Protein AF-A0A4R6H0V9-F1 (afdb_monomer)

Radius of gyration: 11.61 Å; Cα contacts (8 Å, |Δi|>4): 44; chains: 1; bounding box: 26×36×25 Å

Secondary struc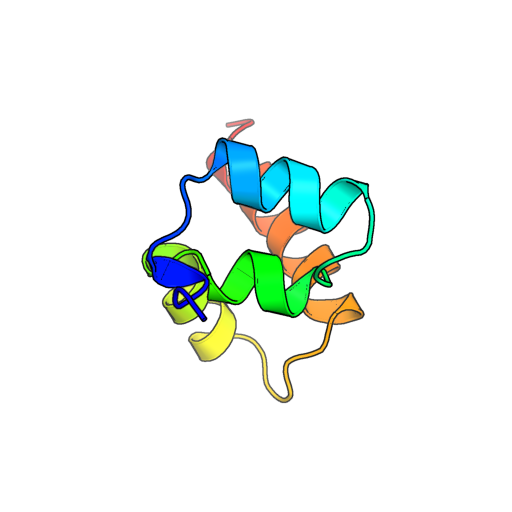ture (DSSP, 8-state):
---GGGS-HHHHHHHHHTTSS-HHHHHHTSHHHHHHHHHH-SS--HHHHHHHHHHHHHHHT--

Foldseek 3Di:
DPQLLPDDLVVLVVCCVVVVDALQSSQCSDPVSVVVCVVPDDPDDRVVSVVVVVVVCVVPPVD

pLDDT: mean 91.24, std 10.54, range [49.25, 97.75]

Solvent-accessible surface area (backbone atoms only — not comparable to full-atom values): 3752 Å² total; per-residue (Å²): 130,86,58,63,67,76,52,56,68,73,57,48,51,51,33,38,78,72,64,77,36,49,50,34,59,53,44,58,32,36,67,76,57,27,57,55,48,63,74,73,48,83,82,84,41,45,70,61,36,45,53,49,50,56,51,51,47,59,66,73,72,74,115

Sequence (63 aa):
MKELKQIPYDELVQMNQNGQIDDLQFLLAQEDLADSFLAEVKNPNPDNAREWLSNYENENLYT

Mean predicted aligned error: 3.75 Å

Organism: NCBI:txid655355

Structure (mmCIF, N/CA/C/O backbone):
data_AF-A0A4R6H0V9-F1
#
_entry.id   AF-A0A4R6H0V9-F1
#
loop_
_atom_site.group_PDB
_atom_site.id
_atom_site.type_symbol
_atom_site.label_atom_id
_atom_site.label_alt_id
_atom_site.label_comp_id
_atom_site.label_asym_id
_atom_site.label_entity_id
_atom_site.label_seq_id
_atom_site.pdbx_PDB_ins_code
_atom_site.Cartn_x
_atom_site.Cartn_y
_atom_site.Cartn_z
_ato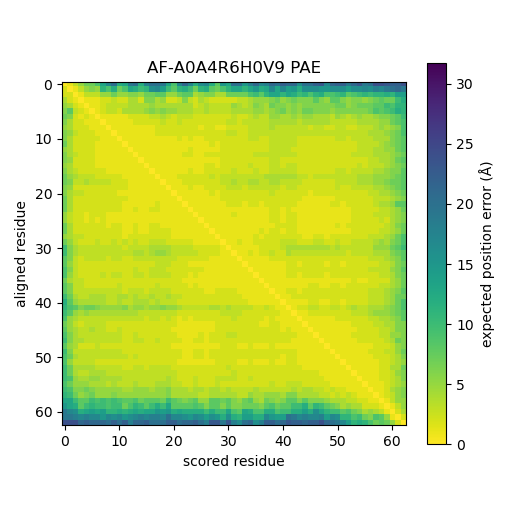m_site.occupancy
_atom_site.B_iso_or_equiv
_atom_site.auth_seq_id
_atom_site.auth_comp_id
_atom_site.auth_asym_id
_atom_site.auth_atom_id
_atom_site.pdbx_PDB_model_num
ATOM 1 N N . MET A 1 1 ? -4.575 -22.662 2.839 1.00 52.97 1 MET A N 1
ATOM 2 C CA . MET A 1 1 ? -4.758 -21.220 3.110 1.00 52.97 1 MET A CA 1
ATOM 3 C C . MET A 1 1 ? -5.390 -20.620 1.868 1.00 52.97 1 MET A C 1
ATOM 5 O O . MET A 1 1 ? -4.970 -21.016 0.789 1.00 52.97 1 MET A O 1
ATOM 9 N N . LYS A 1 2 ? -6.425 -19.778 1.992 1.00 60.28 2 LYS A N 1
ATOM 10 C CA . LYS A 1 2 ? -6.916 -19.010 0.836 1.00 60.28 2 LYS A CA 1
ATOM 11 C C . LYS A 1 2 ? -5.797 -18.064 0.396 1.00 60.28 2 LYS A C 1
ATOM 13 O O . LYS A 1 2 ? -5.091 -17.536 1.253 1.00 60.28 2 LYS A O 1
ATOM 18 N N . GLU A 1 3 ? -5.603 -17.897 -0.904 1.00 84.62 3 GLU A N 1
ATOM 19 C CA . GLU A 1 3 ? -4.680 -16.883 -1.416 1.00 84.62 3 GLU A CA 1
ATOM 20 C C . GLU A 1 3 ? -5.235 -15.495 -1.077 1.00 84.62 3 GLU A C 1
ATOM 22 O O . GLU A 1 3 ? -6.442 -15.290 -1.196 1.00 84.62 3 GLU A O 1
ATOM 27 N N . LEU A 1 4 ? -4.382 -14.547 -0.666 1.00 87.75 4 LEU A N 1
ATOM 28 C CA . LEU A 1 4 ? -4.824 -13.193 -0.284 1.00 87.75 4 LEU A CA 1
ATOM 29 C C . LEU A 1 4 ? -5.641 -12.515 -1.399 1.00 87.75 4 LEU A C 1
ATOM 31 O O . LEU A 1 4 ? -6.622 -11.843 -1.112 1.00 87.75 4 LEU A O 1
ATOM 35 N N . LYS A 1 5 ? -5.313 -12.795 -2.667 1.00 87.06 5 LYS A N 1
ATOM 36 C CA . LYS A 1 5 ? -6.028 -12.302 -3.857 1.00 87.06 5 LYS A CA 1
ATOM 37 C C . LYS A 1 5 ? -7.488 -12.771 -3.974 1.00 87.06 5 LYS A C 1
ATOM 39 O O . LYS A 1 5 ? -8.242 -12.236 -4.773 1.00 87.06 5 LYS A O 1
ATOM 44 N N . GLN A 1 6 ? -7.887 -13.795 -3.218 1.00 90.19 6 GLN A N 1
ATOM 45 C CA . GLN A 1 6 ? -9.250 -14.348 -3.216 1.00 90.19 6 GLN A CA 1
ATOM 46 C C . GLN A 1 6 ? -10.070 -13.881 -2.001 1.00 90.19 6 GLN A C 1
ATOM 48 O O . GLN A 1 6 ? -11.212 -14.315 -1.823 1.00 90.19 6 GLN A O 1
ATOM 53 N N . ILE A 1 7 ? -9.480 -13.061 -1.126 1.00 92.38 7 ILE A N 1
ATOM 54 C CA . ILE A 1 7 ? -10.129 -12.537 0.075 1.00 92.38 7 ILE A CA 1
ATOM 55 C C . ILE A 1 7 ? -10.893 -11.256 -0.300 1.00 92.38 7 ILE A C 1
ATOM 57 O O . ILE A 1 7 ? -10.335 -10.407 -0.996 1.00 92.38 7 ILE A O 1
ATOM 61 N N . PRO A 1 8 ? -12.159 -11.092 0.129 1.00 94.69 8 PRO A N 1
ATOM 62 C CA . PRO A 1 8 ? -12.900 -9.854 -0.088 1.00 94.69 8 PRO A CA 1
ATOM 63 C C . PRO A 1 8 ? -12.146 -8.635 0.449 1.00 94.69 8 PRO A C 1
ATOM 65 O O . PRO A 1 8 ? -11.529 -8.703 1.511 1.00 94.69 8 PRO A O 1
ATOM 68 N N . TYR A 1 9 ? -12.256 -7.503 -0.246 1.00 92.88 9 TYR A N 1
ATOM 69 C CA . TYR A 1 9 ? -11.564 -6.267 0.128 1.00 92.88 9 TYR A CA 1
ATOM 70 C C . TYR A 1 9 ? -11.802 -5.862 1.593 1.00 92.88 9 TYR A C 1
ATOM 72 O O . TYR A 1 9 ? -10.849 -5.582 2.314 1.00 92.88 9 TYR A O 1
ATOM 80 N N . ASP A 1 10 ? -13.048 -5.924 2.069 1.00 95.69 10 ASP A N 1
ATOM 81 C CA . ASP A 1 10 ? -13.383 -5.572 3.457 1.00 95.69 10 ASP A CA 1
ATOM 82 C C . ASP A 1 10 ? -12.650 -6.449 4.488 1.00 95.69 10 ASP A C 1
ATOM 84 O O . ASP A 1 10 ? -12.255 -5.971 5.552 1.00 95.69 10 ASP A O 1
ATOM 88 N N . GLU A 1 11 ? -12.428 -7.729 4.173 1.00 96.12 11 GLU A N 1
ATOM 89 C CA . GLU A 1 11 ? -11.677 -8.650 5.032 1.00 96.12 11 GLU A CA 1
ATOM 90 C C . GLU A 1 11 ? -10.170 -8.351 4.962 1.00 96.12 11 GLU A C 1
ATOM 92 O O . GLU A 1 11 ? -9.511 -8.325 6.000 1.00 96.12 11 GLU A O 1
ATOM 97 N N . LEU A 1 12 ? -9.631 -8.009 3.784 1.00 95.56 12 LEU A N 1
ATOM 98 C CA . LEU A 1 12 ? -8.243 -7.546 3.640 1.00 95.56 12 LEU A CA 1
ATOM 99 C C . LEU A 1 12 ? -7.971 -6.272 4.453 1.00 95.56 12 LEU A C 1
ATOM 101 O O . LEU A 1 12 ? -6.937 -6.179 5.116 1.00 95.56 12 LEU A O 1
ATOM 105 N N . VAL A 1 13 ? -8.903 -5.313 4.454 1.00 95.25 13 VAL A N 1
ATOM 106 C CA . VAL A 1 13 ? -8.798 -4.082 5.254 1.00 95.25 13 VAL A CA 1
ATOM 107 C C . VAL A 1 13 ? -8.733 -4.414 6.741 1.00 95.25 13 VAL A C 1
ATOM 109 O O . VAL A 1 13 ? -7.859 -3.908 7.446 1.00 95.25 13 VAL A O 1
ATOM 112 N N . GLN A 1 14 ? -9.613 -5.296 7.224 1.00 97.62 14 GLN A N 1
ATOM 113 C CA . GLN A 1 14 ? -9.597 -5.731 8.622 1.00 97.62 14 GLN A CA 1
ATOM 114 C C . GLN A 1 14 ? -8.280 -6.425 8.988 1.00 97.62 14 GLN A C 1
ATOM 116 O O . GLN A 1 14 ? -7.722 -6.136 10.047 1.00 97.62 14 GLN A O 1
ATOM 121 N N . MET A 1 15 ? -7.770 -7.292 8.108 1.00 97.12 15 MET A N 1
ATOM 122 C CA . MET A 1 15 ? -6.497 -7.994 8.291 1.00 97.12 15 MET A CA 1
ATOM 123 C C . MET A 1 15 ? -5.284 -7.049 8.299 1.00 97.12 15 MET A C 1
ATOM 125 O O . MET A 1 15 ? -4.316 -7.310 9.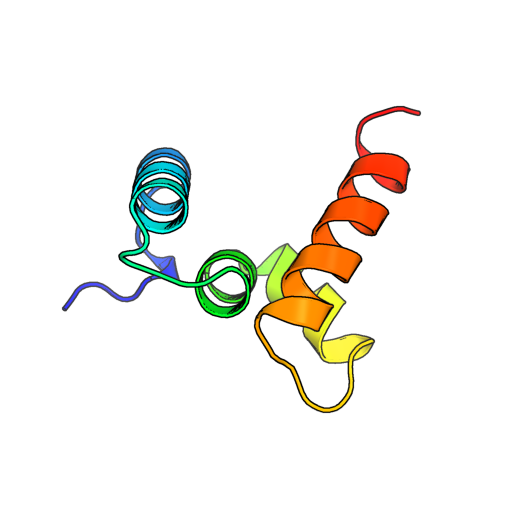007 1.00 97.12 15 MET A O 1
ATOM 129 N N . ASN A 1 16 ? -5.299 -5.955 7.533 1.00 96.25 16 ASN A N 1
ATOM 130 C CA . ASN A 1 16 ? -4.230 -4.954 7.613 1.00 96.25 16 ASN A CA 1
ATOM 131 C C . ASN A 1 16 ? -4.343 -4.157 8.929 1.00 96.25 16 ASN A C 1
ATOM 133 O O . ASN A 1 16 ? -3.403 -4.076 9.717 1.00 96.25 16 ASN A O 1
ATOM 137 N N . GLN A 1 17 ? -5.541 -3.658 9.251 1.00 95.56 17 GLN A N 1
ATOM 138 C CA . GLN A 1 17 ? -5.780 -2.839 10.448 1.00 95.56 17 GLN A CA 1
ATOM 139 C C . GLN A 1 17 ? -5.475 -3.556 11.770 1.00 95.56 17 GLN A C 1
ATOM 141 O O . GLN A 1 17 ? -5.119 -2.908 12.755 1.00 95.56 17 GLN A O 1
ATOM 146 N N . ASN A 1 18 ? -5.623 -4.880 11.814 1.00 96.94 18 ASN A N 1
ATOM 147 C CA . ASN A 1 18 ? -5.304 -5.685 12.991 1.00 96.94 18 ASN A CA 1
ATOM 148 C C . ASN A 1 18 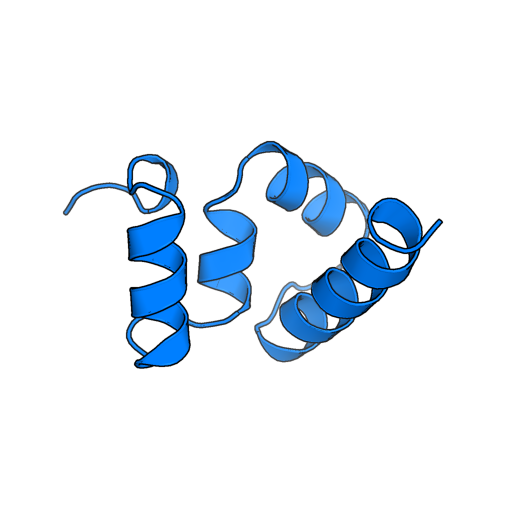? -3.867 -6.250 12.987 1.00 96.94 18 ASN A C 1
ATOM 150 O O . ASN A 1 18 ? -3.497 -6.961 13.923 1.00 96.94 18 ASN A O 1
ATOM 154 N N . GLY A 1 19 ? -3.066 -5.933 11.963 1.00 95.81 19 GLY A N 1
ATOM 155 C CA . GLY A 1 19 ? -1.675 -6.358 11.825 1.00 95.81 19 GLY A CA 1
ATOM 156 C C . GLY A 1 19 ? -1.482 -7.825 11.427 1.00 95.81 19 GLY A C 1
ATOM 157 O O . GLY A 1 19 ? -0.390 -8.359 11.620 1.00 95.81 19 GLY A O 1
ATOM 158 N N . GLN A 1 20 ? -2.513 -8.504 10.910 1.00 97.38 20 GLN A N 1
ATOM 159 C CA . GLN A 1 20 ? -2.387 -9.862 10.363 1.00 97.38 20 GLN A CA 1
ATOM 160 C C . GLN A 1 20 ? -1.647 -9.894 9.021 1.00 97.38 20 GLN A C 1
ATOM 162 O O . GLN A 1 20 ? -1.020 -10.908 8.708 1.00 97.38 20 GLN A O 1
ATOM 167 N N . ILE A 1 21 ? -1.738 -8.819 8.239 1.00 97.06 21 ILE A N 1
ATOM 168 C CA . ILE A 1 21 ? -0.957 -8.594 7.020 1.00 97.06 21 ILE A CA 1
ATOM 169 C C . ILE A 1 21 ? -0.355 -7.192 7.055 1.00 97.06 21 ILE A C 1
ATOM 171 O O . ILE A 1 21 ? -0.919 -6.297 7.680 1.00 97.06 21 ILE A O 1
ATOM 175 N N . ASP A 1 22 ? 0.789 -7.011 6.402 1.00 97.38 22 ASP A N 1
ATOM 176 C CA . ASP A 1 22 ? 1.416 -5.695 6.259 1.00 97.38 22 ASP A CA 1
ATOM 177 C C . ASP A 1 22 ? 0.893 -4.920 5.032 1.00 97.38 22 ASP A C 1
ATOM 179 O O . ASP A 1 22 ? 0.158 -5.452 4.194 1.00 97.38 22 ASP A O 1
ATOM 183 N N . ASP A 1 23 ? 1.286 -3.648 4.922 1.00 96.88 23 ASP A N 1
ATOM 184 C CA . ASP A 1 23 ? 0.865 -2.757 3.833 1.00 96.88 23 ASP A CA 1
ATOM 185 C C . ASP A 1 23 ? 1.275 -3.285 2.445 1.00 96.88 23 ASP A C 1
ATOM 187 O O . ASP A 1 23 ? 0.543 -3.097 1.474 1.00 96.88 23 ASP A O 1
ATOM 191 N N . LEU A 1 24 ? 2.398 -4.010 2.340 1.00 97.38 24 LEU A N 1
ATOM 192 C CA . LEU A 1 24 ? 2.829 -4.620 1.082 1.00 97.38 24 LEU A CA 1
ATOM 193 C C . LEU A 1 24 ? 1.928 -5.802 0.712 1.00 97.38 24 LEU A C 1
ATOM 195 O O . LEU A 1 24 ? 1.486 -5.912 -0.428 1.00 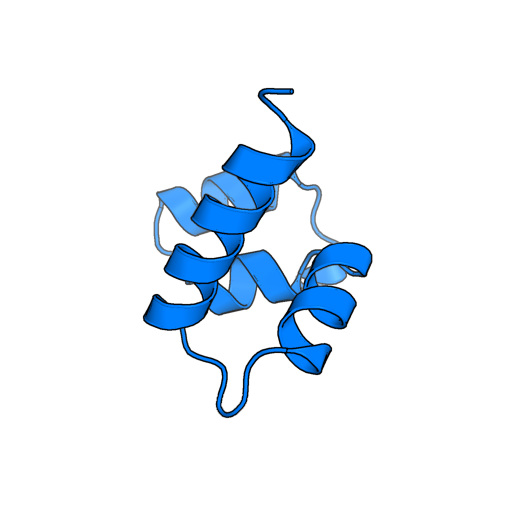97.38 24 LEU A O 1
ATOM 199 N N . GLN A 1 25 ? 1.636 -6.687 1.660 1.00 97.31 25 GLN A N 1
ATOM 200 C CA . GLN A 1 25 ? 0.728 -7.814 1.456 1.00 97.31 25 GLN A CA 1
ATOM 201 C C . GLN A 1 25 ? -0.691 -7.347 1.116 1.00 97.31 25 GLN A C 1
ATOM 203 O O . GLN A 1 25 ? -1.334 -7.943 0.252 1.00 97.31 25 GLN A O 1
ATOM 208 N N . PHE A 1 26 ? -1.163 -6.280 1.764 1.00 96.69 26 PHE A N 1
ATOM 209 C CA . PHE A 1 26 ? -2.451 -5.652 1.476 1.00 96.69 26 PHE A CA 1
ATOM 210 C C . PHE A 1 26 ? -2.503 -5.058 0.061 1.00 96.69 26 PHE A C 1
ATOM 212 O O . PHE A 1 26 ? -3.472 -5.286 -0.666 1.00 96.69 26 PHE A O 1
ATOM 219 N N . LEU A 1 27 ? -1.452 -4.346 -0.358 1.00 96.44 27 LEU A N 1
ATOM 220 C CA . LEU A 1 27 ? -1.338 -3.789 -1.707 1.00 96.44 27 LEU A CA 1
ATOM 221 C C . LEU A 1 27 ? -1.312 -4.907 -2.757 1.00 96.44 27 LEU A C 1
ATOM 223 O O . LEU A 1 27 ? -2.122 -4.921 -3.679 1.00 96.44 27 LEU A O 1
ATOM 227 N N . LEU A 1 28 ? -0.432 -5.899 -2.586 1.00 96.06 28 LEU A N 1
ATOM 228 C CA . LEU A 1 28 ? -0.236 -6.982 -3.557 1.00 96.06 28 LEU A CA 1
ATOM 229 C C . LEU A 1 28 ? -1.425 -7.951 -3.670 1.00 96.06 28 LEU A C 1
ATOM 231 O O . LEU A 1 28 ? -1.493 -8.742 -4.618 1.00 96.06 28 LEU A O 1
ATOM 235 N N . ALA A 1 29 ? -2.354 -7.921 -2.713 1.00 96.00 29 ALA A N 1
ATOM 236 C CA . ALA A 1 29 ? -3.600 -8.678 -2.779 1.00 96.00 29 ALA A CA 1
ATOM 237 C C . ALA A 1 29 ? -4.606 -8.091 -3.790 1.00 96.00 29 ALA A C 1
ATOM 239 O O . ALA A 1 29 ? -5.538 -8.790 -4.181 1.00 96.00 29 ALA A O 1
ATOM 240 N N . GLN A 1 30 ? -4.410 -6.846 -4.231 1.00 92.94 30 GLN A N 1
ATOM 241 C CA . GLN A 1 30 ? -5.284 -6.125 -5.155 1.00 92.94 30 GLN A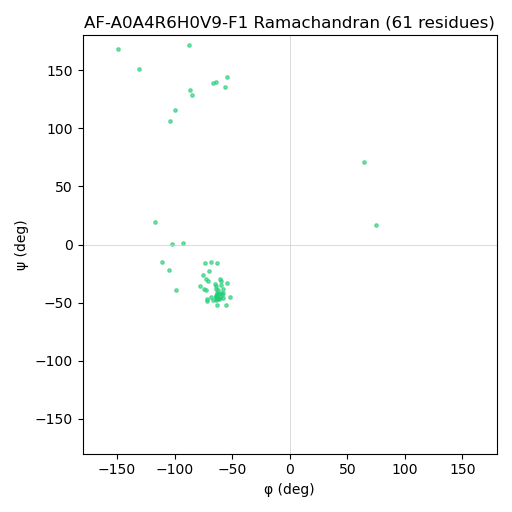 CA 1
ATOM 242 C C . GLN A 1 30 ? -4.638 -6.103 -6.547 1.00 92.94 30 GLN A C 1
ATOM 244 O O . GLN A 1 30 ? -3.656 -5.400 -6.747 1.00 92.94 30 GLN A O 1
ATOM 249 N N . GLU A 1 31 ? -5.152 -6.891 -7.497 1.00 89.69 31 GLU A N 1
ATOM 250 C CA . GLU A 1 31 ? -4.465 -7.198 -8.769 1.00 89.69 31 GLU A CA 1
ATOM 251 C C . GLU A 1 31 ? -4.059 -5.950 -9.575 1.00 89.69 31 GLU A C 1
ATOM 253 O O . GLU A 1 31 ? -2.875 -5.778 -9.858 1.00 89.69 31 GLU A O 1
ATOM 258 N N . ASP A 1 32 ? -4.995 -5.032 -9.836 1.00 89.69 32 ASP A N 1
ATOM 259 C CA . ASP A 1 32 ? -4.725 -3.819 -10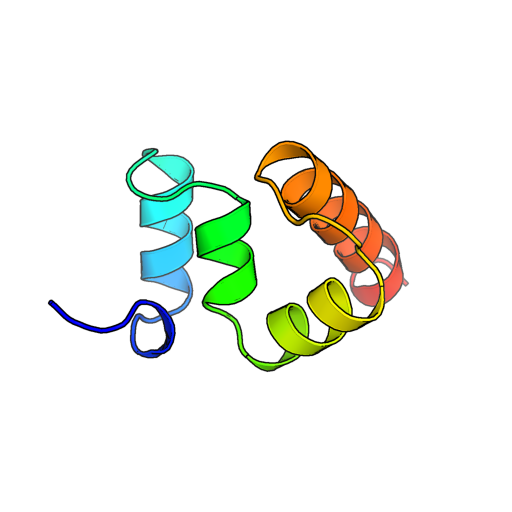.626 1.00 89.69 32 ASP A CA 1
ATOM 260 C C . ASP A 1 32 ? -3.706 -2.874 -9.951 1.00 89.69 32 ASP A C 1
ATOM 262 O O . ASP A 1 32 ? -2.842 -2.275 -10.603 1.00 89.69 32 ASP A O 1
ATOM 266 N N . LEU A 1 33 ? -3.779 -2.749 -8.620 1.00 92.44 33 LEU A N 1
ATOM 267 C CA . LEU A 1 33 ? -2.854 -1.922 -7.838 1.00 92.44 33 LEU A CA 1
ATOM 268 C C . LEU A 1 33 ? -1.472 -2.566 -7.741 1.00 92.44 33 LEU A C 1
ATOM 270 O O . LEU A 1 33 ? -0.464 -1.869 -7.829 1.00 92.44 33 LEU A O 1
ATOM 274 N N . ALA A 1 34 ? -1.422 -3.889 -7.584 1.00 95.19 34 ALA A N 1
ATOM 275 C CA . ALA A 1 34 ? -0.186 -4.648 -7.500 1.00 95.19 34 ALA A CA 1
ATOM 276 C C . ALA A 1 34 ? 0.649 -4.482 -8.771 1.00 95.19 34 ALA A C 1
ATOM 278 O O . ALA A 1 34 ? 1.844 -4.205 -8.680 1.00 95.19 34 ALA A O 1
ATOM 279 N N . ASP A 1 35 ? 0.022 -4.597 -9.942 1.00 95.06 35 ASP A N 1
ATOM 280 C CA . ASP A 1 35 ? 0.707 -4.430 -11.224 1.00 95.06 35 ASP A CA 1
ATOM 281 C C . ASP A 1 35 ? 1.254 -3.006 -11.393 1.00 95.06 35 ASP A C 1
ATOM 283 O O . ASP A 1 35 ? 2.409 -2.829 -11.791 1.00 95.06 35 ASP A O 1
ATOM 287 N N . SER A 1 36 ? 0.467 -1.993 -11.018 1.00 94.94 36 SER A N 1
ATOM 288 C CA . SER A 1 36 ? 0.877 -0.583 -11.089 1.00 94.94 36 SER A CA 1
ATOM 289 C C . SER A 1 36 ? 2.063 -0.292 -10.162 1.00 94.94 36 SER A C 1
ATOM 291 O O . SER A 1 36 ? 3.085 0.251 -10.583 1.00 94.94 36 SER A O 1
ATOM 293 N N . PHE A 1 37 ? 1.982 -0.739 -8.910 1.00 96.38 37 PHE A N 1
ATOM 294 C CA . PHE A 1 37 ? 3.036 -0.550 -7.920 1.00 96.38 37 PHE A CA 1
ATOM 295 C C . PHE A 1 37 ? 4.336 -1.276 -8.288 1.00 96.38 37 PHE A C 1
ATOM 297 O O . PHE A 1 37 ? 5.421 -0.700 -8.194 1.00 96.38 37 PHE A O 1
ATOM 304 N N . LEU A 1 38 ? 4.250 -2.531 -8.743 1.00 95.81 38 LEU A N 1
ATOM 305 C CA . LEU A 1 38 ? 5.424 -3.326 -9.119 1.00 95.81 38 LEU A CA 1
ATOM 306 C C . LEU A 1 38 ? 6.106 -2.822 -10.400 1.00 95.81 38 LEU A C 1
ATOM 308 O O . LEU A 1 38 ? 7.296 -3.087 -10.595 1.00 95.81 38 LEU A O 1
ATOM 312 N N . ALA A 1 39 ? 5.390 -2.094 -11.260 1.00 96.06 39 ALA A N 1
ATOM 313 C CA . ALA A 1 39 ? 5.980 -1.433 -12.419 1.00 96.06 39 ALA A CA 1
ATOM 314 C C . ALA A 1 39 ? 6.859 -0.228 -12.028 1.00 96.06 39 ALA A C 1
ATOM 316 O O . ALA A 1 39 ? 7.855 0.053 -12.700 1.00 96.06 39 ALA A O 1
ATOM 317 N N . GLU A 1 40 ? 6.519 0.465 -10.940 1.00 95.81 40 GLU A N 1
ATOM 318 C CA . GLU A 1 40 ? 7.171 1.712 -10.525 1.00 95.81 40 GLU A CA 1
ATOM 319 C C . GLU A 1 40 ? 8.232 1.510 -9.435 1.00 95.81 40 GLU A C 1
ATOM 321 O O . GLU A 1 40 ? 9.303 2.127 -9.470 1.00 95.81 40 GLU A O 1
ATOM 326 N N . VAL A 1 41 ? 7.970 0.626 -8.470 1.00 95.75 41 VAL A N 1
ATOM 327 C CA . VAL A 1 41 ? 8.764 0.514 -7.243 1.00 95.75 41 VAL A CA 1
ATOM 328 C C . VAL A 1 41 ? 9.762 -0.639 -7.319 1.00 95.75 41 VAL A C 1
ATOM 330 O O . VAL A 1 41 ? 9.422 -1.821 -7.336 1.00 95.75 41 VAL A O 1
ATOM 333 N N . LYS A 1 42 ? 11.054 -0.294 -7.292 1.00 93.31 42 LYS A N 1
ATOM 334 C CA . LYS A 1 42 ? 12.150 -1.266 -7.178 1.00 93.31 42 LYS A CA 1
ATOM 335 C C . LYS A 1 42 ? 12.397 -1.602 -5.706 1.00 93.31 42 LYS A C 1
ATOM 337 O O . LYS A 1 42 ? 12.650 -0.706 -4.909 1.00 93.31 42 LYS A O 1
ATOM 342 N N . ASN A 1 43 ? 12.423 -2.895 -5.379 1.00 95.56 43 ASN A N 1
ATOM 343 C CA . ASN A 1 43 ? 12.518 -3.447 -4.015 1.00 95.56 43 ASN A CA 1
ATOM 344 C C . ASN A 1 43 ? 11.302 -3.112 -3.122 1.00 95.56 43 ASN A C 1
ATOM 346 O O . ASN A 1 43 ? 11.420 -2.321 -2.181 1.00 95.56 43 ASN A O 1
ATOM 350 N N . PRO A 1 44 ? 10.138 -3.722 -3.399 1.00 96.56 44 PRO A N 1
ATOM 351 C CA . PRO A 1 44 ? 8.935 -3.559 -2.590 1.00 96.56 44 PRO A CA 1
ATOM 352 C C . PRO A 1 44 ? 9.140 -3.914 -1.115 1.00 96.56 44 PRO A C 1
ATOM 354 O O . PRO A 1 44 ? 9.743 -4.939 -0.792 1.00 96.56 44 PRO A O 1
ATOM 357 N N . ASN A 1 45 ? 8.616 -3.080 -0.225 1.00 97.69 45 ASN A N 1
ATOM 358 C CA . ASN A 1 45 ? 8.569 -3.305 1.215 1.00 97.69 45 ASN A CA 1
ATOM 359 C C . ASN A 1 45 ? 7.317 -2.622 1.811 1.00 97.69 45 ASN A C 1
ATOM 361 O O . ASN A 1 45 ? 6.655 -1.854 1.115 1.00 97.69 45 ASN A O 1
ATOM 365 N N . PRO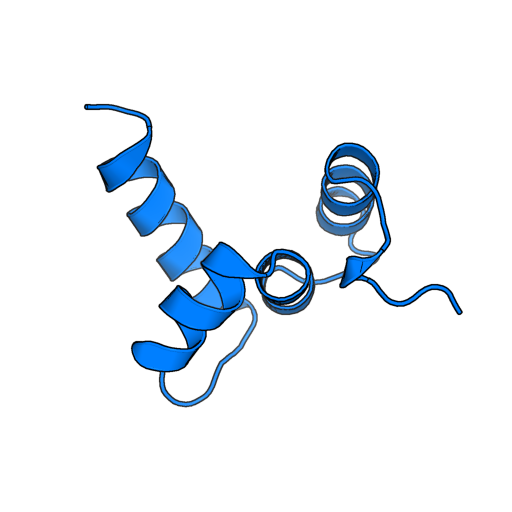 A 1 46 ? 6.957 -2.896 3.075 1.00 97.75 46 PRO A N 1
ATOM 366 C CA . PRO A 1 46 ? 5.766 -2.294 3.673 1.00 97.75 46 PRO A CA 1
ATOM 367 C C . PRO A 1 46 ? 5.784 -0.757 3.688 1.00 97.75 46 PRO A C 1
ATOM 369 O O . PRO A 1 46 ? 4.759 -0.138 3.417 1.00 97.75 46 PRO A O 1
ATOM 372 N N . ASP A 1 47 ? 6.942 -0.136 3.931 1.00 96.81 47 ASP A N 1
ATOM 373 C CA . ASP A 1 47 ? 7.053 1.325 4.032 1.00 96.81 47 ASP A CA 1
ATOM 374 C C . ASP A 1 47 ? 6.774 2.011 2.685 1.00 96.81 47 ASP A C 1
ATOM 376 O O . ASP A 1 47 ? 5.973 2.945 2.612 1.00 96.81 47 ASP A O 1
ATOM 380 N N . ASN A 1 48 ? 7.388 1.524 1.600 1.00 96.69 48 ASN A N 1
ATOM 381 C CA . ASN A 1 48 ? 7.179 2.098 0.269 1.00 96.69 48 ASN A CA 1
ATOM 382 C C . ASN A 1 48 ? 5.824 1.715 -0.345 1.00 96.69 48 ASN A C 1
ATOM 384 O O . ASN A 1 48 ? 5.283 2.499 -1.121 1.00 96.69 48 ASN A O 1
ATOM 388 N N . ALA A 1 49 ? 5.236 0.577 0.039 1.00 96.94 49 ALA A N 1
ATOM 389 C CA . ALA A 1 49 ? 3.859 0.234 -0.311 1.00 96.94 49 ALA A CA 1
ATOM 390 C C . ALA A 1 49 ? 2.867 1.225 0.313 1.00 96.94 49 ALA A C 1
ATOM 392 O O . ALA A 1 49 ? 1.970 1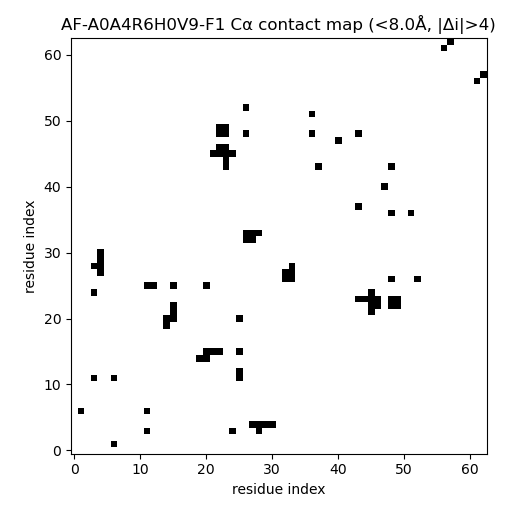.718 -0.370 1.00 96.94 49 ALA A O 1
ATOM 393 N N . ARG A 1 50 ? 3.066 1.571 1.591 1.00 95.56 50 ARG A N 1
ATOM 394 C CA . ARG A 1 50 ? 2.237 2.549 2.302 1.00 95.56 50 ARG A CA 1
ATOM 395 C C . ARG A 1 50 ? 2.321 3.942 1.685 1.00 95.56 50 ARG A C 1
ATOM 397 O O . ARG A 1 50 ? 1.294 4.587 1.484 1.00 95.56 50 ARG A O 1
ATOM 404 N N . GLU A 1 51 ? 3.535 4.409 1.397 1.00 96.12 51 GLU A N 1
ATOM 405 C CA . GLU A 1 51 ? 3.756 5.712 0.762 1.00 96.12 51 GLU A CA 1
ATOM 406 C C . GLU A 1 51 ? 3.117 5.767 -0.631 1.00 96.12 51 GLU A C 1
ATOM 408 O O . GLU A 1 51 ? 2.397 6.715 -0.946 1.00 96.12 51 GLU A O 1
ATOM 413 N N . TRP A 1 52 ? 3.324 4.727 -1.442 1.00 96.25 52 TRP A N 1
ATOM 414 C CA . TRP A 1 52 ? 2.766 4.660 -2.787 1.00 96.25 52 TRP A CA 1
ATOM 415 C C . TRP A 1 52 ? 1.233 4.631 -2.777 1.00 96.25 52 TRP A C 1
ATOM 417 O O . TRP A 1 52 ? 0.619 5.408 -3.502 1.00 96.25 52 TRP A O 1
ATOM 427 N N . LEU A 1 53 ? 0.611 3.819 -1.910 1.00 93.12 53 LEU A N 1
ATOM 428 C CA . LEU A 1 53 ? -0.851 3.783 -1.752 1.00 93.12 53 LEU A CA 1
ATOM 429 C C . LEU A 1 53 ? -1.412 5.154 -1.371 1.00 93.12 53 LEU A C 1
ATOM 431 O O . LEU A 1 53 ? -2.362 5.621 -1.992 1.00 93.12 53 LEU A O 1
ATOM 435 N N . SER A 1 54 ? -0.788 5.825 -0.401 1.00 92.12 54 SER A N 1
ATOM 436 C CA . SER A 1 54 ? -1.188 7.170 0.022 1.00 92.12 54 SER A CA 1
ATOM 437 C C . SER A 1 54 ? -1.137 8.172 -1.139 1.00 92.12 54 SER A C 1
ATOM 439 O O . SER A 1 54 ? -2.035 8.999 -1.291 1.00 92.12 54 SER A O 1
ATOM 441 N N . ASN A 1 55 ? -0.101 8.119 -1.978 1.00 93.00 55 ASN A N 1
ATOM 442 C CA . ASN A 1 55 ? 0.003 8.992 -3.151 1.00 93.00 55 ASN A CA 1
ATOM 443 C C . ASN A 1 55 ? -1.053 8.646 -4.209 1.00 93.00 55 ASN A C 1
ATOM 445 O O . ASN A 1 55 ? -1.748 9.540 -4.691 1.00 93.00 55 ASN A O 1
ATOM 449 N N . TYR A 1 56 ? -1.234 7.357 -4.500 1.00 90.56 56 TYR A N 1
ATOM 450 C CA . TYR A 1 56 ? -2.220 6.870 -5.460 1.00 90.56 56 TYR A CA 1
ATOM 451 C C . TYR A 1 56 ? -3.651 7.292 -5.084 1.00 90.56 56 TYR A C 1
ATOM 453 O O . TYR A 1 56 ? -4.407 7.757 -5.939 1.00 90.56 56 TYR A O 1
ATOM 461 N N . GLU A 1 57 ? -4.029 7.183 -3.808 1.00 87.00 57 GLU A N 1
ATOM 462 C CA . GLU A 1 57 ? -5.341 7.620 -3.313 1.00 87.00 57 GLU A CA 1
ATOM 463 C C . GLU A 1 57 ? -5.545 9.134 -3.472 1.00 87.00 57 GLU A C 1
ATOM 465 O O . GLU A 1 57 ? -6.612 9.571 -3.908 1.00 87.00 57 GLU A O 1
ATOM 470 N N . ASN A 1 58 ? -4.523 9.943 -3.176 1.00 87.50 58 ASN A N 1
ATOM 471 C CA . ASN A 1 58 ? -4.587 11.399 -3.331 1.00 87.50 58 ASN A CA 1
ATOM 472 C C . ASN A 1 58 ? -4.771 11.836 -4.791 1.00 87.50 58 ASN A C 1
ATOM 474 O O . ASN A 1 58 ? -5.467 12.817 -5.050 1.00 87.50 58 ASN A O 1
ATOM 478 N N . GLU A 1 59 ? -4.174 11.117 -5.739 1.00 84.81 59 GLU A N 1
ATOM 479 C CA . GLU A 1 59 ? -4.270 11.436 -7.166 1.00 84.81 59 GLU A CA 1
ATOM 480 C C . GLU A 1 59 ? -5.604 10.990 -7.788 1.00 84.81 59 GLU A C 1
ATOM 482 O O . GLU A 1 59 ? -6.146 11.696 -8.643 1.00 84.81 59 GLU A O 1
ATOM 487 N N . ASN A 1 60 ? -6.159 9.855 -7.344 1.00 78.38 60 ASN A N 1
ATOM 488 C CA . ASN A 1 60 ? -7.294 9.200 -8.008 1.00 78.38 60 ASN A CA 1
ATOM 489 C C . ASN A 1 60 ? -8.652 9.356 -7.303 1.00 78.38 60 ASN A C 1
ATOM 491 O O . ASN A 1 60 ? -9.681 9.161 -7.947 1.00 78.38 60 ASN A O 1
ATOM 495 N N . LEU A 1 61 ? -8.690 9.652 -5.997 1.00 70.44 61 LEU A N 1
ATOM 496 C CA . LEU A 1 61 ? -9.943 9.662 -5.218 1.00 70.44 61 LEU A CA 1
ATOM 497 C C . LEU A 1 61 ? -10.400 11.055 -4.770 1.00 70.44 61 LEU A C 1
ATOM 499 O O . LEU A 1 61 ? -11.556 11.210 -4.377 1.00 70.44 61 LEU A O 1
ATOM 503 N N . TYR A 1 62 ? -9.526 12.061 -4.826 1.00 59.31 62 TYR A N 1
ATOM 504 C CA . TYR A 1 62 ? -9.814 13.421 -4.351 1.00 59.31 62 TYR A CA 1
ATOM 505 C C . TYR A 1 62 ? -9.770 14.493 -5.457 1.00 59.31 62 TYR A C 1
ATOM 507 O O . TYR A 1 62 ? -9.650 15.681 -5.148 1.00 59.31 62 TYR A O 1
ATOM 515 N N . THR A 1 63 ? -9.880 14.087 -6.728 1.00 49.25 63 THR A N 1
ATOM 516 C CA . THR A 1 63 ? -9.961 14.976 -7.902 1.00 49.25 63 THR A CA 1
ATOM 517 C C . THR A 1 63 ? -11.388 15.318 -8.326 1.00 49.25 63 THR A C 1
ATOM 519 O O . THR A 1 63 ? -12.291 14.459 -8.218 1.00 49.25 63 THR A O 1
#